Protein AF-A0A352PT74-F1 (afdb_monomer_lite)

Structure (mmCIF, N/CA/C/O backbone):
data_AF-A0A352PT74-F1
#
_entry.id   AF-A0A352PT74-F1
#
loop_
_atom_site.group_PDB
_atom_site.id
_atom_site.type_symbol
_atom_site.label_atom_id
_atom_site.label_alt_id
_atom_site.label_comp_id
_atom_site.label_asym_id
_atom_site.label_entity_id
_atom_site.label_seq_id
_atom_site.pdbx_PDB_ins_code
_atom_site.Cartn_x
_atom_site.Cartn_y
_atom_site.Cartn_z
_atom_site.occupancy
_atom_site.B_iso_or_equiv
_atom_site.auth_seq_id
_atom_site.auth_comp_id
_atom_site.auth_asym_id
_atom_site.auth_atom_id
_atom_site.pdbx_PDB_model_num
ATOM 1 N N . GLN A 1 1 ? 7.891 2.779 -24.714 1.00 90.06 1 GLN A N 1
ATOM 2 C CA . GLN A 1 1 ? 7.809 1.661 -23.754 1.00 90.06 1 GLN A CA 1
ATOM 3 C C . GLN A 1 1 ? 8.460 2.006 -22.413 1.00 90.06 1 GLN A C 1
ATOM 5 O O . GLN A 1 1 ? 7.724 2.209 -21.463 1.00 90.06 1 GLN A O 1
ATOM 10 N N . MET A 1 2 ? 9.783 2.222 -22.343 1.00 95.50 2 MET A N 1
ATOM 11 C CA . MET A 1 2 ? 10.520 2.460 -21.082 1.00 95.50 2 MET A CA 1
ATOM 12 C C . MET A 1 2 ? 9.891 3.489 -20.121 1.00 95.50 2 MET A C 1
ATOM 14 O O . MET A 1 2 ? 9.629 3.156 -18.974 1.00 95.50 2 MET A O 1
ATOM 18 N N . VAL A 1 3 ? 9.601 4.716 -20.575 1.00 97.00 3 VAL A N 1
ATOM 19 C CA . VAL A 1 3 ? 9.027 5.768 -19.704 1.00 97.00 3 VAL A CA 1
ATOM 20 C C . VAL A 1 3 ? 7.664 5.363 -19.138 1.00 97.00 3 VAL A C 1
ATOM 22 O O . VAL A 1 3 ? 7.379 5.627 -17.976 1.00 97.00 3 VAL A O 1
ATOM 25 N N . SER A 1 4 ? 6.840 4.680 -19.938 1.00 98.00 4 SER A N 1
ATOM 26 C CA . SER A 1 4 ? 5.531 4.200 -19.489 1.00 98.00 4 SER A CA 1
ATOM 27 C C . SER A 1 4 ? 5.657 3.128 -18.411 1.00 98.00 4 SER A C 1
ATOM 29 O O . SER A 1 4 ? 4.848 3.113 -17.488 1.00 98.00 4 SER A O 1
ATOM 31 N N . ASP A 1 5 ? 6.640 2.236 -18.529 1.00 98.25 5 ASP A N 1
ATOM 32 C CA . ASP A 1 5 ? 6.867 1.172 -17.551 1.00 98.25 5 ASP A CA 1
ATOM 33 C C . ASP A 1 5 ? 7.437 1.739 -16.250 1.00 98.25 5 ASP A C 1
ATOM 35 O O . ASP A 1 5 ? 6.958 1.395 -15.175 1.00 98.25 5 ASP A O 1
ATOM 39 N N . CYS A 1 6 ? 8.380 2.681 -16.341 1.00 97.75 6 CYS A N 1
ATOM 40 C CA . CYS A 1 6 ? 8.916 3.365 -15.167 1.00 97.75 6 CYS A CA 1
ATOM 41 C C . CYS A 1 6 ? 7.845 4.186 -14.436 1.00 97.75 6 CYS A C 1
ATOM 43 O O . CYS A 1 6 ? 7.791 4.153 -13.212 1.00 97.75 6 CYS A O 1
ATOM 45 N N . LEU A 1 7 ? 6.980 4.904 -15.163 1.00 97.88 7 LEU A N 1
ATOM 46 C CA . LEU A 1 7 ? 5.902 5.684 -14.547 1.00 97.88 7 LEU A CA 1
ATOM 47 C C . LEU A 1 7 ? 4.858 4.779 -13.882 1.00 97.88 7 LEU A C 1
ATOM 49 O O . LEU A 1 7 ? 4.377 5.095 -12.796 1.00 97.88 7 LEU A O 1
ATOM 53 N N . TYR A 1 8 ? 4.534 3.647 -14.513 1.00 98.19 8 TYR A N 1
ATOM 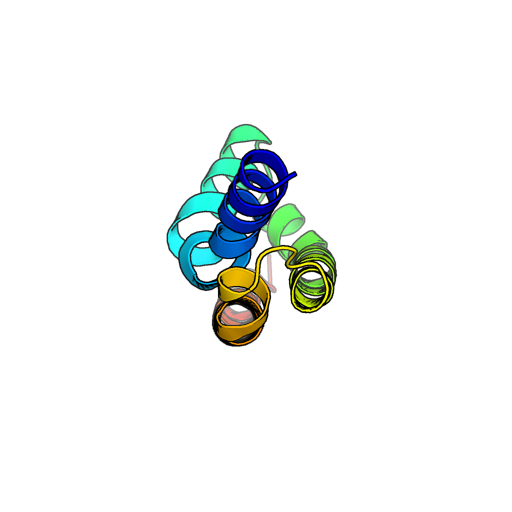54 C CA . TYR A 1 8 ? 3.655 2.644 -13.920 1.00 98.19 8 TYR A CA 1
ATOM 55 C C . TYR A 1 8 ? 4.251 2.084 -12.621 1.00 98.19 8 TYR A C 1
ATOM 57 O O . TYR A 1 8 ? 3.572 2.058 -11.599 1.00 98.19 8 TYR A O 1
ATOM 65 N N . ASP A 1 9 ? 5.526 1.692 -12.629 1.00 98.25 9 ASP A N 1
ATOM 66 C CA . ASP A 1 9 ? 6.188 1.136 -11.444 1.00 98.25 9 ASP A CA 1
ATOM 67 C C . ASP A 1 9 ? 6.334 2.174 -10.323 1.00 98.25 9 ASP A C 1
ATOM 69 O O . ASP A 1 9 ? 6.146 1.838 -9.156 1.00 98.25 9 ASP A O 1
ATOM 73 N N . ALA A 1 10 ? 6.589 3.444 -10.661 1.00 96.44 10 ALA A N 1
ATOM 74 C CA . ALA A 1 10 ? 6.637 4.548 -9.700 1.00 96.44 10 ALA A CA 1
ATOM 75 C C . ALA A 1 10 ? 5.313 4.726 -8.936 1.00 96.44 10 ALA A C 1
ATOM 77 O O . ALA A 1 10 ? 5.325 4.993 -7.735 1.00 96.44 10 ALA A O 1
ATOM 78 N N . ASP A 1 11 ? 4.166 4.535 -9.597 1.00 96.44 11 ASP A N 1
ATOM 79 C CA . ASP A 1 11 ? 2.867 4.459 -8.917 1.00 96.44 11 ASP A CA 1
ATOM 80 C C . ASP A 1 11 ? 2.789 3.244 -7.982 1.00 96.44 11 ASP A C 1
ATOM 82 O O . ASP A 1 11 ? 2.314 3.374 -6.855 1.00 96.44 11 ASP A O 1
ATOM 86 N N . LYS A 1 12 ? 3.286 2.079 -8.414 1.00 97.19 12 LYS A N 1
ATOM 87 C CA . LYS A 1 12 ? 3.208 0.826 -7.646 1.00 97.19 12 LYS A CA 1
ATOM 88 C C . LYS A 1 12 ? 4.087 0.802 -6.403 1.00 97.19 12 LYS A C 1
ATOM 90 O O . LYS A 1 12 ? 3.639 0.291 -5.380 1.00 97.19 12 LYS A O 1
ATOM 95 N N . PHE A 1 13 ? 5.266 1.416 -6.435 1.00 95.75 13 PHE A N 1
ATOM 96 C CA . PHE A 1 13 ? 6.142 1.492 -5.261 1.00 95.75 13 PHE A CA 1
ATOM 97 C C . PHE A 1 13 ? 5.489 2.191 -4.058 1.00 95.75 13 PHE A C 1
ATOM 99 O O . PHE A 1 13 ? 5.775 1.829 -2.918 1.00 95.75 13 PHE A O 1
ATOM 106 N N . ARG A 1 14 ? 4.551 3.122 -4.288 1.00 94.69 14 ARG A N 1
ATOM 107 C CA . ARG A 1 14 ? 3.826 3.816 -3.208 1.00 94.69 14 ARG A CA 1
ATOM 108 C C . ARG A 1 14 ? 2.899 2.914 -2.396 1.00 94.69 14 ARG A C 1
ATOM 110 O O . ARG A 1 14 ? 2.447 3.324 -1.335 1.00 94.69 14 ARG A O 1
ATOM 117 N N . TRP A 1 15 ? 2.619 1.701 -2.870 1.00 96.06 15 TRP A N 1
ATOM 118 C CA . TRP A 1 15 ? 1.752 0.743 -2.181 1.00 96.06 15 TRP A CA 1
ATOM 119 C C . TRP A 1 15 ? 2.493 -0.138 -1.159 1.00 96.06 15 TRP A C 1
ATOM 121 O O . TRP A 1 15 ? 1.885 -1.026 -0.570 1.00 96.06 15 TRP A O 1
ATOM 131 N N . GLY A 1 16 ? 3.788 0.120 -0.939 1.00 95.44 16 GLY A N 1
ATOM 132 C CA . GLY A 1 16 ? 4.572 -0.431 0.166 1.00 95.44 16 GLY A CA 1
ATOM 133 C C . GLY A 1 16 ? 4.426 0.392 1.453 1.00 95.44 16 GLY A C 1
ATOM 134 O O . GLY A 1 16 ? 3.323 0.743 1.868 1.00 95.44 16 GLY A O 1
ATOM 135 N N . LEU A 1 17 ? 5.555 0.741 2.080 1.00 93.31 17 LEU A N 1
ATOM 136 C CA . LEU A 1 17 ? 5.589 1.497 3.342 1.00 93.31 17 LEU A CA 1
ATOM 137 C C . LEU A 1 17 ? 4.883 2.865 3.259 1.00 93.31 17 LEU A C 1
ATOM 139 O O . LEU A 1 17 ? 4.153 3.240 4.176 1.00 93.31 17 LEU A O 1
ATOM 143 N N . ASP A 1 18 ? 5.037 3.571 2.133 1.00 93.62 18 ASP A N 1
ATOM 144 C CA . ASP A 1 18 ? 4.460 4.903 1.895 1.00 93.62 18 ASP A CA 1
ATOM 145 C C . ASP A 1 18 ? 2.927 4.897 1.936 1.00 93.62 18 ASP A C 1
ATOM 147 O O . ASP A 1 18 ? 2.285 5.923 2.199 1.00 93.62 18 ASP A O 1
ATOM 151 N N . ASN A 1 19 ? 2.313 3.736 1.703 1.00 96.50 19 ASN A N 1
ATOM 152 C CA . ASN A 1 19 ? 0.872 3.601 1.789 1.00 96.50 19 ASN A CA 1
ATOM 153 C C . ASN A 1 19 ? 0.375 3.860 3.211 1.00 96.50 19 ASN A C 1
ATOM 155 O O . ASN A 1 19 ? -0.594 4.590 3.398 1.00 96.50 19 ASN A O 1
ATOM 159 N N . PHE A 1 20 ? 1.065 3.294 4.201 1.00 96.06 20 PHE A N 1
ATOM 160 C CA . PHE A 1 20 ? 0.643 3.295 5.602 1.00 96.06 20 PHE A CA 1
ATOM 161 C C . PHE A 1 20 ? 1.229 4.451 6.412 1.00 96.06 20 PHE A C 1
ATOM 163 O O . PHE A 1 20 ? 0.801 4.681 7.539 1.00 96.06 20 PHE A O 1
ATOM 170 N N . THR A 1 21 ? 2.170 5.211 5.851 1.00 93.12 21 THR A N 1
ATOM 171 C CA . THR A 1 21 ? 2.649 6.466 6.449 1.00 93.12 21 THR A CA 1
ATOM 172 C C . THR A 1 21 ? 1.898 7.686 5.921 1.00 93.12 21 THR A C 1
ATOM 174 O O . THR A 1 21 ? 1.759 8.664 6.651 1.00 93.12 21 THR A O 1
ATOM 177 N N . GLN A 1 22 ? 1.418 7.653 4.672 1.00 93.25 22 GLN A N 1
ATOM 178 C CA . GLN A 1 22 ? 0.830 8.819 4.005 1.00 93.25 22 GLN A CA 1
ATOM 179 C C . GLN A 1 22 ? -0.445 8.473 3.229 1.00 93.25 22 GLN A C 1
ATOM 181 O O . GLN A 1 22 ? -1.516 8.998 3.527 1.00 93.25 22 GLN A O 1
ATOM 186 N N . THR A 1 23 ? -0.340 7.611 2.213 1.00 93.19 23 THR A N 1
ATOM 187 C CA . THR A 1 23 ? -1.350 7.528 1.139 1.00 93.19 23 THR A CA 1
ATOM 188 C C . THR A 1 23 ? -2.741 7.158 1.649 1.00 93.19 23 THR A C 1
ATOM 190 O O . THR A 1 23 ? -3.711 7.830 1.303 1.00 93.19 23 THR A O 1
ATOM 193 N N . VAL A 1 24 ? -2.860 6.118 2.478 1.00 94.69 24 VAL A N 1
ATOM 194 C CA . VAL A 1 24 ? -4.164 5.630 2.951 1.00 94.69 24 VAL A CA 1
ATOM 195 C C . VAL A 1 24 ? -4.892 6.671 3.804 1.00 94.69 24 VAL A C 1
ATOM 197 O O . VAL A 1 24 ? -6.110 6.792 3.711 1.00 94.69 24 VAL A O 1
ATOM 200 N N . TRP A 1 25 ? -4.150 7.472 4.570 1.00 95.06 25 TRP A N 1
ATOM 201 C CA . TRP A 1 25 ? -4.704 8.499 5.451 1.00 95.06 25 TRP A CA 1
ATOM 202 C C . TRP A 1 25 ? -5.202 9.704 4.659 1.00 95.06 25 TRP A C 1
ATOM 204 O O . TRP A 1 25 ? -6.338 10.124 4.855 1.00 95.06 25 TRP A O 1
ATOM 214 N N . HIS A 1 26 ? -4.419 10.176 3.682 1.00 96.00 26 HIS A N 1
ATOM 215 C CA . HIS A 1 26 ? -4.859 11.229 2.756 1.00 96.00 26 HIS A CA 1
ATOM 216 C C . HIS A 1 26 ? -6.084 10.794 1.941 1.00 96.00 26 HIS A C 1
ATOM 218 O O . HIS A 1 26 ? -7.005 11.576 1.699 1.00 96.00 26 HIS A O 1
ATOM 224 N N . LEU A 1 27 ? -6.138 9.524 1.523 1.00 93.94 27 LEU A N 1
ATOM 225 C CA . LEU A 1 27 ? -7.304 8.974 0.830 1.00 93.94 27 LEU A CA 1
ATOM 226 C C . LEU A 1 27 ? -8.532 8.885 1.741 1.00 93.94 27 LEU A C 1
ATOM 228 O O . LEU A 1 27 ? -9.630 9.188 1.280 1.00 93.94 27 LEU A O 1
ATOM 232 N N . ALA A 1 28 ? -8.362 8.486 3.001 1.00 96.00 28 ALA A N 1
ATOM 233 C CA . ALA A 1 28 ? -9.449 8.432 3.970 1.00 96.00 28 ALA A CA 1
ATOM 234 C C . ALA A 1 28 ? -9.992 9.833 4.287 1.00 96.00 28 ALA A C 1
ATOM 236 O O . ALA A 1 28 ? -11.205 10.027 4.262 1.00 96.00 28 ALA A O 1
ATOM 237 N N . GLU A 1 29 ? -9.106 10.811 4.496 1.00 97.00 29 GLU A N 1
ATOM 238 C CA . GLU A 1 29 ? -9.468 12.209 4.749 1.00 97.00 29 GLU A CA 1
ATOM 239 C C . GLU A 1 29 ? -10.194 12.827 3.548 1.00 97.00 29 GLU A C 1
ATOM 241 O O . GLU A 1 29 ? -11.288 13.366 3.693 1.00 97.00 29 GLU A O 1
ATOM 246 N N . SER A 1 30 ? -9.645 12.682 2.337 1.00 97.25 30 SER A N 1
ATOM 247 C CA . SER A 1 30 ? -10.265 13.228 1.119 1.00 97.25 30 SER A CA 1
ATOM 248 C C . SER A 1 30 ? -11.633 12.617 0.796 1.00 97.25 30 SER A C 1
ATOM 250 O O . SER A 1 30 ? -12.472 13.276 0.183 1.00 97.25 30 SER A O 1
ATOM 252 N N . GLN A 1 31 ? -11.874 11.371 1.213 1.00 96.56 31 GLN A N 1
ATOM 253 C CA . GLN A 1 31 ? -13.165 10.689 1.078 1.00 96.56 31 GLN A CA 1
ATOM 254 C C . GLN A 1 31 ? -14.072 10.871 2.300 1.00 96.56 31 GLN A C 1
ATOM 256 O O . GLN A 1 31 ? -15.190 10.358 2.294 1.00 96.56 31 GLN A O 1
ATOM 261 N N . ASN A 1 32 ? -13.606 11.591 3.326 1.00 96.88 32 ASN A N 1
ATOM 262 C CA . ASN A 1 32 ? -14.291 11.789 4.598 1.00 96.88 32 ASN A CA 1
ATOM 263 C C . ASN A 1 32 ? -14.771 10.466 5.227 1.00 96.88 32 ASN A C 1
ATOM 265 O O . ASN A 1 32 ? -15.911 10.362 5.682 1.00 96.88 32 ASN A O 1
ATOM 269 N N . LEU A 1 33 ? -13.917 9.436 5.196 1.00 96.50 33 LEU A N 1
ATOM 270 C CA . LEU A 1 33 ? -14.237 8.129 5.768 1.00 96.50 33 LEU A CA 1
ATOM 271 C C . LEU A 1 33 ? -14.275 8.211 7.291 1.00 96.50 33 LEU A C 1
ATOM 273 O O . LEU A 1 33 ? -13.348 8.718 7.923 1.00 96.50 33 LEU A O 1
ATOM 277 N N . SER A 1 34 ? -15.310 7.625 7.886 1.00 95.44 34 SER A N 1
ATOM 278 C CA . SER A 1 34 ? -15.294 7.337 9.317 1.00 95.44 34 SER A CA 1
ATOM 279 C C . SER A 1 34 ? -14.261 6.254 9.651 1.00 95.44 34 SER A C 1
ATOM 281 O O . SER A 1 34 ? -13.927 5.405 8.818 1.00 95.44 34 SER A O 1
ATOM 283 N N . THR A 1 35 ? -13.796 6.227 10.903 1.00 94.06 35 THR A N 1
ATOM 284 C CA . THR A 1 35 ? -12.898 5.173 11.408 1.00 94.06 35 THR A CA 1
ATOM 285 C C . THR A 1 35 ? -13.475 3.777 11.168 1.00 94.06 35 THR A C 1
ATOM 287 O O . THR A 1 35 ? -12.757 2.879 10.731 1.00 94.06 35 THR A O 1
ATOM 290 N N . ARG A 1 36 ? -14.788 3.607 11.373 1.00 94.88 36 ARG A N 1
ATOM 291 C CA . ARG A 1 36 ? -15.489 2.340 11.138 1.00 94.88 36 ARG A CA 1
ATOM 292 C C . ARG A 1 36 ? -15.443 1.922 9.670 1.00 94.88 36 ARG A C 1
ATOM 294 O O . ARG A 1 36 ? -15.040 0.805 9.370 1.00 94.88 36 ARG A O 1
ATOM 301 N N . GLU A 1 37 ? -15.780 2.827 8.751 1.00 96.12 37 GLU A N 1
ATOM 302 C CA . GLU A 1 37 ? -15.713 2.535 7.313 1.00 96.12 37 GLU A CA 1
ATOM 303 C C . GLU A 1 37 ? -14.292 2.217 6.851 1.00 96.12 37 GLU A C 1
ATOM 305 O O . GLU A 1 37 ? -14.108 1.357 5.987 1.00 96.12 37 GLU A O 1
ATOM 310 N N . LEU A 1 38 ? -13.287 2.898 7.408 1.00 95.56 38 LEU A N 1
ATOM 311 C CA . LEU A 1 38 ? -11.892 2.603 7.112 1.00 95.56 38 LEU A CA 1
ATOM 312 C C . LEU A 1 38 ? -11.533 1.178 7.545 1.00 95.56 38 LEU A C 1
ATOM 314 O O . LEU A 1 38 ? -10.984 0.432 6.736 1.00 95.56 38 LEU A O 1
ATOM 318 N N . ILE A 1 39 ? -11.869 0.792 8.780 1.00 96.12 39 ILE A N 1
ATOM 319 C CA . ILE A 1 39 ? -11.614 -0.550 9.325 1.00 96.12 39 ILE A CA 1
ATOM 320 C C . ILE A 1 39 ? -12.332 -1.620 8.498 1.00 96.12 39 ILE A C 1
ATOM 322 O O . ILE A 1 39 ? -11.705 -2.607 8.115 1.00 96.12 39 ILE A O 1
ATOM 326 N N . ASP A 1 40 ? -13.603 -1.407 8.154 1.00 96.00 40 ASP A N 1
ATOM 327 C CA . ASP A 1 40 ? -14.399 -2.357 7.369 1.00 96.00 40 ASP A CA 1
ATOM 328 C C . ASP A 1 40 ? -13.814 -2.578 5.962 1.00 96.00 40 ASP A C 1
ATOM 330 O O . ASP A 1 40 ? -13.808 -3.694 5.438 1.00 96.00 40 ASP A O 1
ATOM 334 N N . ARG A 1 41 ? -13.282 -1.519 5.337 1.00 95.81 41 ARG A N 1
ATOM 335 C CA . ARG A 1 41 ? -12.687 -1.577 3.989 1.00 95.81 41 ARG A CA 1
ATOM 336 C C . ARG A 1 41 ? -11.226 -2.031 3.990 1.00 95.81 41 ARG A C 1
ATOM 338 O O . ARG A 1 41 ? -10.727 -2.453 2.942 1.00 95.81 41 ARG A O 1
ATOM 345 N N . PHE A 1 42 ? -10.536 -1.962 5.128 1.00 96.69 42 PHE A N 1
ATOM 346 C CA . PHE A 1 42 ? -9.094 -2.201 5.225 1.00 96.69 42 PHE A CA 1
ATOM 347 C C . PHE A 1 42 ? -8.672 -3.578 4.675 1.00 96.69 42 PHE A C 1
ATOM 349 O O . PHE A 1 42 ? -7.787 -3.612 3.815 1.00 96.69 42 PHE A O 1
ATOM 356 N N . PRO A 1 43 ? -9.313 -4.714 5.041 1.00 96.62 43 PRO A N 1
ATOM 357 C CA . PRO A 1 43 ? -8.915 -6.033 4.533 1.00 96.62 43 PRO A CA 1
ATOM 358 C C . PRO A 1 43 ? -9.045 -6.165 3.010 1.00 96.62 43 PRO A C 1
ATOM 360 O O . PRO A 1 43 ? -8.217 -6.798 2.344 1.00 96.62 43 PRO A O 1
ATOM 363 N N . TRP A 1 44 ? -10.070 -5.532 2.432 1.00 96.69 44 TRP A N 1
ATOM 364 C CA . TRP A 1 44 ? -10.247 -5.491 0.984 1.00 96.69 44 TRP A CA 1
ATOM 365 C C . TRP A 1 44 ? -9.127 -4.687 0.310 1.00 96.69 44 TRP A C 1
ATOM 367 O O . TRP A 1 44 ? -8.543 -5.155 -0.670 1.00 96.69 44 TRP A O 1
ATOM 377 N N . GLY A 1 45 ? -8.760 -3.532 0.878 1.00 95.44 45 GLY A N 1
ATOM 378 C CA . GLY A 1 45 ? -7.625 -2.730 0.413 1.00 95.44 45 GLY A CA 1
ATOM 379 C C . GLY A 1 45 ? -6.307 -3.511 0.440 1.00 95.44 45 GLY A C 1
ATOM 380 O O . GLY A 1 45 ? -5.581 -3.531 -0.554 1.00 95.44 45 GLY A O 1
ATOM 381 N N . MET A 1 46 ? -6.051 -4.251 1.522 1.00 97.06 46 MET A N 1
ATOM 382 C CA . MET A 1 46 ? -4.875 -5.123 1.658 1.00 97.06 46 MET A CA 1
ATOM 383 C C . MET A 1 46 ? -4.816 -6.206 0.574 1.00 97.06 46 MET A C 1
ATOM 385 O O . MET A 1 46 ? -3.754 -6.473 0.010 1.00 97.06 46 MET A O 1
ATOM 389 N N . THR A 1 47 ? -5.964 -6.788 0.216 1.00 96.75 47 THR A N 1
ATOM 390 C CA . THR A 1 47 ? -6.053 -7.759 -0.888 1.00 96.75 47 THR A CA 1
ATOM 391 C C . THR A 1 47 ? -5.696 -7.117 -2.233 1.00 96.75 47 THR A C 1
ATOM 393 O O . THR A 1 47 ? -5.085 -7.757 -3.091 1.00 96.75 47 THR A O 1
ATOM 396 N N . GLY A 1 48 ? -6.058 -5.846 -2.427 1.00 95.62 48 GLY A N 1
ATOM 397 C CA . GLY A 1 48 ? -5.666 -5.058 -3.595 1.00 95.62 48 GLY A CA 1
ATOM 398 C C . GLY A 1 48 ? -4.154 -4.839 -3.673 1.00 95.62 48 GLY A C 1
ATOM 399 O O . GLY A 1 48 ? -3.564 -5.071 -4.728 1.00 95.62 48 GLY A O 1
ATOM 400 N N . ILE A 1 49 ? -3.526 -4.471 -2.553 1.00 96.62 49 ILE A N 1
ATOM 401 C CA . ILE A 1 49 ? -2.073 -4.259 -2.460 1.00 96.62 49 ILE A CA 1
ATOM 402 C C . ILE A 1 49 ? -1.310 -5.545 -2.788 1.00 96.62 49 ILE A C 1
ATOM 404 O O . ILE A 1 49 ? -0.390 -5.516 -3.601 1.00 96.62 49 ILE A O 1
ATOM 408 N N . ALA A 1 50 ? -1.744 -6.693 -2.259 1.00 97.19 50 ALA A N 1
ATOM 409 C CA . ALA A 1 50 ? -1.083 -7.975 -2.509 1.00 97.19 50 ALA A CA 1
ATOM 410 C C . ALA A 1 50 ? -1.002 -8.328 -4.008 1.00 97.19 50 ALA A C 1
ATOM 412 O O . ALA A 1 50 ? -0.029 -8.923 -4.464 1.00 97.19 50 ALA A O 1
ATOM 413 N N . ARG A 1 51 ? -1.995 -7.917 -4.810 1.00 97.62 51 ARG A N 1
ATOM 414 C CA . ARG A 1 51 ? -2.002 -8.154 -6.264 1.00 97.62 51 ARG A CA 1
ATOM 415 C C . ARG A 1 51 ? -0.970 -7.316 -7.016 1.00 97.62 51 ARG A C 1
ATOM 417 O O . ARG A 1 51 ? -0.575 -7.709 -8.108 1.00 97.62 51 ARG A O 1
ATOM 424 N N . ILE A 1 52 ? -0.536 -6.178 -6.466 1.00 97.75 52 ILE A N 1
ATOM 425 C CA . ILE A 1 52 ? 0.417 -5.267 -7.122 1.00 97.75 52 ILE A CA 1
ATOM 426 C C . ILE A 1 52 ? 1.783 -5.926 -7.303 1.00 97.75 52 ILE A C 1
ATOM 428 O O . ILE A 1 52 ? 2.446 -5.651 -8.308 1.00 97.75 52 ILE A O 1
ATOM 432 N N . ARG A 1 53 ? 2.150 -6.823 -6.380 1.00 97.06 53 ARG A N 1
ATOM 433 C CA . ARG A 1 53 ? 3.394 -7.603 -6.363 1.00 97.06 53 ARG A CA 1
ATOM 434 C C . ARG A 1 53 ? 3.780 -8.154 -7.739 1.00 97.06 53 ARG A C 1
ATOM 436 O O . ARG A 1 53 ? 4.932 -8.055 -8.139 1.00 97.06 53 ARG A O 1
ATOM 443 N N . GLU A 1 54 ? 2.798 -8.641 -8.495 1.00 97.81 54 GLU A N 1
ATOM 444 C CA . GLU A 1 54 ? 3.003 -9.31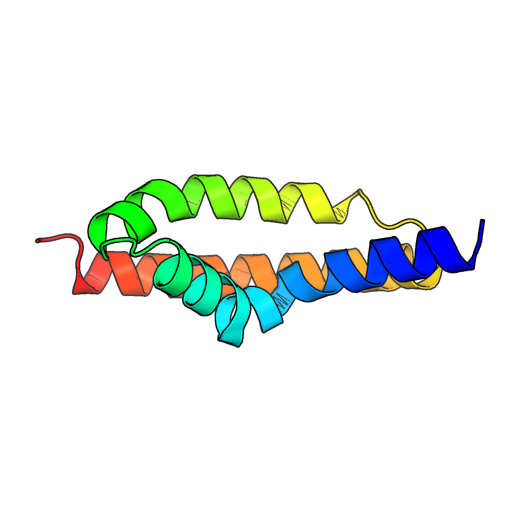1 -9.786 1.00 97.81 54 GLU A CA 1
ATOM 445 C C . GLU A 1 54 ? 2.863 -8.381 -11.006 1.00 97.81 54 GLU A C 1
ATOM 447 O O . GLU A 1 54 ? 2.795 -8.844 -12.143 1.00 97.81 54 GLU A O 1
ATOM 452 N N . THR A 1 55 ? 2.774 -7.061 -10.804 1.00 98.31 55 THR A N 1
ATOM 453 C CA . THR A 1 55 ? 2.411 -6.120 -11.884 1.00 98.31 55 THR A CA 1
ATOM 454 C C . THR A 1 55 ? 3.545 -5.229 -12.382 1.00 98.31 55 THR A C 1
ATOM 456 O O . THR A 1 55 ? 3.342 -4.494 -13.351 1.00 98.31 55 THR A O 1
ATOM 459 N N . PHE A 1 56 ? 4.726 -5.284 -11.760 1.00 98.56 56 PHE A N 1
ATOM 460 C CA . PHE A 1 56 ? 5.858 -4.432 -12.127 1.00 98.56 56 PHE A CA 1
ATOM 461 C C . PHE A 1 56 ? 6.384 -4.715 -13.546 1.00 98.56 56 PHE A C 1
ATOM 463 O O . PHE A 1 56 ? 6.514 -5.862 -13.987 1.00 98.56 56 PHE A O 1
ATOM 470 N N . ARG A 1 57 ? 6.715 -3.649 -14.280 1.00 98.44 57 ARG A N 1
ATOM 471 C CA . ARG A 1 57 ? 6.968 -3.680 -15.730 1.00 98.44 57 ARG A CA 1
ATOM 472 C C . ARG A 1 57 ? 8.416 -3.424 -16.120 1.00 98.44 57 ARG A C 1
ATOM 474 O O . ARG A 1 57 ? 8.874 -3.962 -17.131 1.00 98.44 57 ARG A O 1
ATOM 481 N N . SER A 1 58 ? 9.161 -2.641 -15.353 1.00 98.31 58 SER A N 1
ATOM 482 C CA . SER A 1 58 ? 10.591 -2.430 -15.578 1.00 98.31 58 SER A CA 1
ATOM 483 C C . SER A 1 58 ? 11.420 -3.565 -14.968 1.00 98.31 58 SER A C 1
ATOM 485 O O . SER A 1 58 ? 10.949 -4.325 -14.120 1.00 98.31 58 SER A O 1
ATOM 487 N N . ALA A 1 59 ? 12.676 -3.704 -15.404 1.00 97.69 59 ALA A N 1
ATOM 488 C CA . ALA A 1 59 ? 13.595 -4.676 -14.806 1.00 97.69 59 ALA A CA 1
ATOM 489 C C . ALA A 1 59 ? 13.820 -4.391 -13.308 1.00 97.69 59 ALA A C 1
ATOM 491 O O . ALA A 1 59 ? 13.765 -5.309 -12.498 1.00 97.69 59 ALA A O 1
ATOM 492 N N . VAL A 1 60 ? 13.981 -3.112 -12.951 1.00 97.44 60 VAL A N 1
ATOM 493 C CA . VAL A 1 60 ? 14.134 -2.646 -11.563 1.00 97.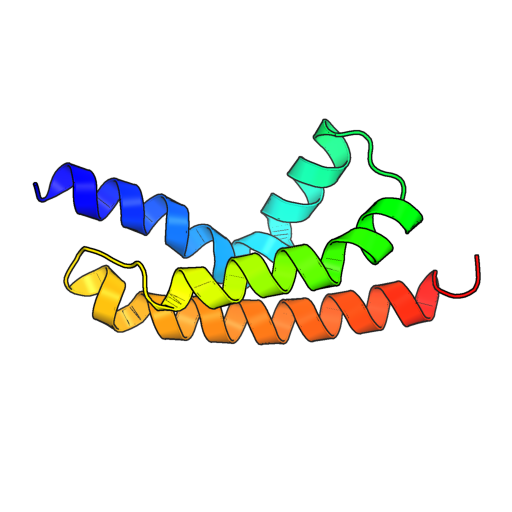44 60 VAL A CA 1
ATOM 494 C C . VAL A 1 60 ? 12.857 -2.902 -10.761 1.00 97.44 60 VAL A C 1
ATOM 496 O O . VAL A 1 60 ? 12.918 -3.448 -9.666 1.00 97.44 60 VAL A O 1
ATOM 499 N N . GLY A 1 61 ? 11.691 -2.579 -11.324 1.00 98.19 61 GLY A N 1
ATOM 500 C CA . GLY A 1 61 ? 10.398 -2.842 -10.696 1.00 98.19 61 GLY A CA 1
ATOM 501 C C . GLY A 1 61 ? 10.196 -4.315 -10.372 1.00 98.19 61 GLY A C 1
ATOM 502 O O . GLY A 1 61 ? 9.847 -4.644 -9.247 1.00 98.19 61 GLY A O 1
ATOM 503 N N . ARG A 1 62 ? 10.477 -5.223 -11.314 1.00 98.38 62 ARG A N 1
ATOM 504 C CA . ARG A 1 62 ? 10.370 -6.669 -11.054 1.00 98.38 62 ARG A CA 1
ATOM 505 C C . ARG A 1 62 ? 11.366 -7.174 -10.015 1.00 98.38 62 ARG A C 1
ATOM 507 O O . ARG A 1 62 ? 11.057 -8.133 -9.320 1.00 98.38 62 ARG A O 1
ATOM 514 N N . GLN A 1 63 ? 12.547 -6.564 -9.934 1.00 98.38 63 GLN A N 1
ATOM 515 C CA . GLN A 1 63 ? 13.585 -6.979 -8.996 1.00 98.38 63 GLN A CA 1
ATOM 516 C C . GLN A 1 63 ? 13.285 -6.545 -7.556 1.00 98.38 63 GLN A C 1
ATOM 518 O O . GLN A 1 63 ? 13.512 -7.328 -6.645 1.00 98.38 63 GLN A O 1
ATOM 523 N N . TYR A 1 64 ? 12.804 -5.315 -7.351 1.00 97.94 64 TYR A N 1
ATOM 524 C CA . TYR A 1 64 ? 12.679 -4.722 -6.009 1.00 97.94 64 TYR A 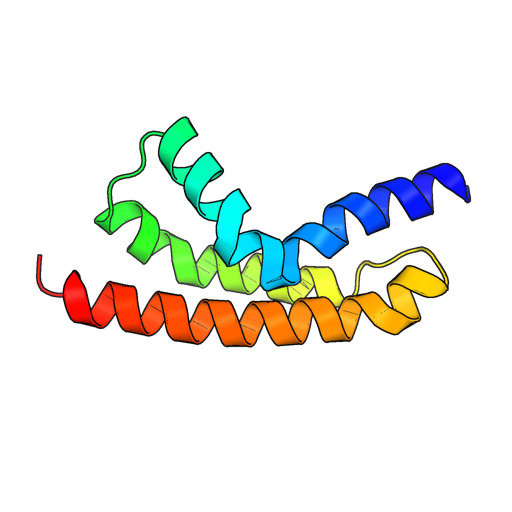CA 1
ATOM 525 C C . TYR A 1 64 ? 11.235 -4.492 -5.561 1.00 97.94 64 TYR A C 1
ATOM 527 O O . TYR A 1 64 ? 10.952 -4.410 -4.370 1.00 97.94 64 TYR A O 1
ATOM 535 N N . GLY A 1 65 ? 10.314 -4.355 -6.510 1.00 98.12 65 GLY A N 1
ATOM 536 C CA . GLY A 1 65 ? 8.909 -4.079 -6.249 1.00 98.12 65 GLY A CA 1
ATOM 537 C C . GLY A 1 65 ? 8.219 -5.123 -5.374 1.00 98.12 65 GLY A C 1
ATOM 538 O O . GLY A 1 65 ? 7.553 -4.716 -4.424 1.00 98.12 65 GLY A O 1
ATOM 539 N N . PRO A 1 66 ? 8.383 -6.437 -5.629 1.00 98.44 66 PRO A N 1
ATOM 540 C CA . PRO A 1 66 ? 7.757 -7.467 -4.807 1.00 98.44 66 PRO A CA 1
ATOM 541 C C . PRO A 1 66 ? 8.092 -7.344 -3.317 1.00 98.44 66 PRO A C 1
ATOM 543 O O . PRO A 1 66 ? 7.175 -7.294 -2.504 1.00 98.44 66 PRO A O 1
ATOM 546 N N . ASP A 1 67 ? 9.370 -7.172 -2.971 1.00 98.19 67 ASP A N 1
ATOM 547 C CA . ASP A 1 67 ? 9.814 -7.055 -1.576 1.00 98.19 67 ASP A CA 1
ATOM 548 C C . ASP A 1 67 ? 9.254 -5.792 -0.899 1.00 98.19 67 ASP A C 1
ATOM 550 O O . ASP A 1 67 ? 8.870 -5.820 0.269 1.00 98.19 67 ASP A O 1
ATOM 554 N N . ILE A 1 68 ? 9.150 -4.681 -1.637 1.00 97.50 68 ILE A N 1
ATOM 555 C CA . ILE A 1 68 ? 8.537 -3.437 -1.140 1.00 97.50 68 ILE A CA 1
ATOM 556 C C . ILE A 1 68 ? 7.052 -3.646 -0.815 1.00 97.50 68 ILE A C 1
ATOM 558 O O . ILE A 1 68 ? 6.563 -3.131 0.195 1.00 97.50 68 ILE A O 1
ATOM 562 N N . ILE A 1 69 ? 6.336 -4.395 -1.657 1.00 98.31 69 ILE A N 1
ATOM 563 C CA . ILE A 1 69 ? 4.930 -4.736 -1.418 1.00 98.31 69 ILE A CA 1
ATOM 564 C C . ILE A 1 69 ? 4.806 -5.683 -0.226 1.00 98.31 69 ILE A C 1
ATOM 566 O O . ILE A 1 69 ? 3.962 -5.444 0.634 1.00 98.31 69 ILE A O 1
ATOM 570 N N . ASP A 1 70 ? 5.663 -6.699 -0.130 1.00 97.88 70 ASP A N 1
ATOM 571 C CA . ASP A 1 70 ? 5.648 -7.666 0.969 1.00 97.88 70 ASP A CA 1
ATOM 572 C C . ASP A 1 70 ? 5.875 -6.956 2.325 1.00 97.88 70 ASP A C 1
ATOM 574 O O . ASP A 1 70 ? 5.110 -7.163 3.268 1.00 97.88 70 ASP A O 1
ATOM 578 N N . VAL A 1 71 ? 6.822 -6.009 2.403 1.00 97.31 71 VAL A N 1
ATOM 579 C CA . VAL A 1 71 ? 7.020 -5.152 3.592 1.00 97.31 71 VAL A CA 1
ATOM 580 C C . VAL A 1 71 ? 5.785 -4.299 3.895 1.00 97.31 71 VAL A C 1
ATOM 582 O O . VAL A 1 71 ? 5.369 -4.199 5.050 1.00 97.31 71 VAL A O 1
ATOM 585 N N . GLY A 1 72 ? 5.176 -3.690 2.873 1.00 97.06 72 GLY A N 1
ATOM 586 C CA . GLY A 1 72 ? 3.935 -2.933 3.037 1.00 97.06 72 GLY A CA 1
ATOM 587 C C . GLY A 1 72 ? 2.804 -3.789 3.608 1.00 97.06 72 GLY A C 1
ATOM 588 O O . GLY A 1 72 ? 2.092 -3.347 4.505 1.00 97.06 72 GLY A O 1
ATOM 589 N N . ILE A 1 73 ? 2.663 -5.031 3.141 1.00 97.75 73 ILE A N 1
ATOM 590 C CA . ILE A 1 73 ? 1.643 -5.958 3.633 1.00 97.75 73 ILE A CA 1
ATOM 591 C C . ILE A 1 73 ? 1.833 -6.264 5.121 1.00 97.75 73 ILE A C 1
ATOM 593 O O . ILE A 1 73 ? 0.849 -6.237 5.861 1.00 97.75 73 ILE A O 1
ATOM 597 N N . GLU A 1 74 ? 3.062 -6.504 5.581 1.00 98.06 74 GLU A N 1
ATOM 598 C CA . GLU A 1 74 ? 3.317 -6.728 7.011 1.00 98.06 74 GLU A CA 1
ATOM 599 C C . GLU A 1 74 ? 2.984 -5.489 7.851 1.00 98.06 74 GLU A C 1
ATOM 601 O O . GLU A 1 74 ? 2.264 -5.598 8.841 1.00 98.06 74 GLU A O 1
ATOM 606 N N . ILE A 1 75 ? 3.392 -4.294 7.410 1.00 97.75 75 ILE A N 1
ATOM 607 C CA . ILE A 1 75 ? 3.033 -3.038 8.090 1.00 97.75 75 ILE A CA 1
ATOM 608 C C . ILE A 1 75 ? 1.509 -2.874 8.158 1.00 97.75 75 ILE A C 1
ATOM 610 O O . ILE A 1 75 ? 0.960 -2.542 9.207 1.00 97.75 75 ILE A O 1
ATOM 614 N N . GLY A 1 76 ? 0.806 -3.122 7.053 1.00 97.50 76 GLY A N 1
ATOM 615 C CA . GLY A 1 76 ? -0.645 -2.988 7.006 1.00 97.50 76 GLY A CA 1
ATOM 616 C C . GLY A 1 76 ? -1.372 -3.965 7.933 1.00 97.50 76 GLY A C 1
ATOM 617 O O . GLY A 1 76 ? -2.393 -3.593 8.507 1.00 97.50 76 GLY A O 1
ATOM 618 N N . LYS A 1 77 ? -0.849 -5.183 8.138 1.00 97.88 77 LYS A N 1
ATOM 619 C CA . LYS A 1 77 ? -1.404 -6.131 9.121 1.00 97.88 77 LYS A CA 1
ATOM 620 C C . LYS A 1 77 ? -1.303 -5.584 10.543 1.00 97.88 77 LYS A C 1
ATOM 622 O O . LYS A 1 77 ? -2.303 -5.609 11.255 1.00 97.88 77 LYS A O 1
ATOM 627 N N . GLU A 1 78 ? -0.140 -5.062 10.924 1.00 98.06 78 GLU A N 1
ATOM 628 C CA . GLU A 1 78 ? 0.085 -4.466 12.248 1.00 98.06 78 GLU A CA 1
ATOM 629 C C . GLU A 1 78 ? -0.828 -3.252 12.474 1.00 98.06 78 GLU A C 1
ATOM 631 O O . GLU A 1 78 ? -1.512 -3.152 13.493 1.00 98.06 78 GLU A O 1
ATOM 636 N N . VAL A 1 79 ? -0.923 -2.361 11.479 1.00 97.31 79 VAL A N 1
ATOM 637 C CA . VAL A 1 79 ? -1.827 -1.200 11.525 1.00 97.31 79 VAL A CA 1
ATOM 638 C C . VAL A 1 79 ? -3.281 -1.644 11.675 1.00 97.31 79 VAL A C 1
ATOM 640 O O . VAL A 1 79 ? -4.005 -1.098 12.504 1.00 97.31 79 VAL A O 1
ATOM 643 N N . TYR A 1 80 ? -3.724 -2.644 10.910 1.00 97.25 80 TYR A N 1
ATOM 644 C CA . TYR A 1 80 ? -5.096 -3.138 10.998 1.00 97.25 80 TYR A CA 1
ATOM 645 C C . TYR A 1 80 ? -5.415 -3.733 12.372 1.00 97.25 80 TYR A C 1
ATOM 647 O O . TYR A 1 80 ? -6.453 -3.413 12.952 1.00 97.25 80 TYR A O 1
ATOM 655 N N . GLN A 1 81 ? -4.518 -4.560 12.914 1.00 97.50 81 GLN A N 1
ATOM 656 C CA . GLN A 1 81 ? -4.670 -5.126 14.255 1.00 97.50 81 GLN A CA 1
ATOM 657 C C . GLN A 1 81 ? -4.778 -4.026 15.312 1.00 97.50 81 GLN A C 1
ATOM 659 O O . GLN A 1 81 ? -5.670 -4.080 16.158 1.00 97.50 81 GLN A O 1
ATOM 664 N N . TYR A 1 82 ? -3.933 -2.998 15.219 1.00 96.81 82 TYR A N 1
ATOM 665 C CA . TYR A 1 82 ? -3.974 -1.844 16.111 1.00 96.81 82 TYR A CA 1
ATOM 666 C C . TYR A 1 82 ? -5.306 -1.083 16.023 1.00 96.81 82 TYR A C 1
ATOM 668 O O . TYR A 1 82 ? -5.916 -0.780 17.050 1.00 96.81 82 TYR A O 1
ATOM 676 N N . LEU A 1 83 ? -5.803 -0.823 14.808 1.00 95.50 83 LEU A N 1
ATOM 677 C CA . LEU A 1 83 ? -7.089 -0.151 14.601 1.00 95.50 83 LEU A CA 1
ATOM 678 C C . LEU A 1 83 ? -8.254 -0.950 15.200 1.00 95.50 83 LEU A C 1
ATOM 680 O O . LEU A 1 83 ? -9.088 -0.380 15.899 1.00 95.50 83 LEU A O 1
ATOM 684 N N . VAL A 1 84 ? -8.297 -2.266 14.974 1.00 96.31 84 VAL A N 1
ATOM 685 C CA . VAL A 1 84 ? -9.335 -3.143 15.540 1.00 96.31 84 VAL A CA 1
ATOM 686 C C . VAL A 1 84 ? -9.235 -3.209 17.063 1.00 96.31 84 VAL A C 1
ATOM 688 O O . VAL A 1 84 ? -10.257 -3.187 17.742 1.00 96.31 84 VAL A O 1
ATOM 691 N N . GLN A 1 85 ? -8.027 -3.252 17.625 1.00 96.06 85 GLN A N 1
ATOM 692 C CA . GLN A 1 85 ? -7.840 -3.285 19.074 1.00 96.06 85 GLN A CA 1
ATOM 693 C C . GLN A 1 85 ? -8.387 -2.026 19.760 1.00 96.06 85 GLN A C 1
ATOM 695 O O . GLN A 1 85 ? -8.956 -2.124 20.8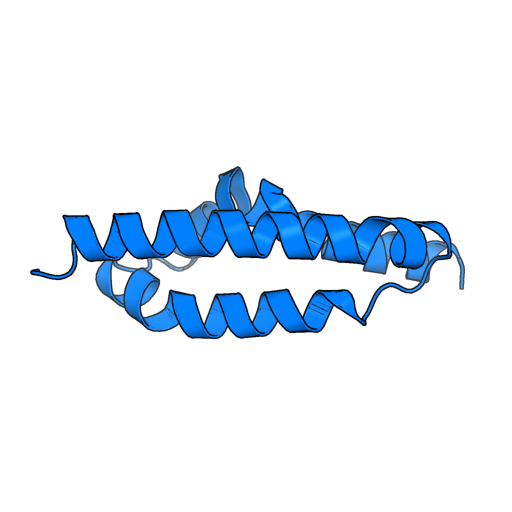47 1.00 96.06 85 GLN A O 1
ATOM 700 N N . ILE A 1 86 ? -8.201 -0.853 19.151 1.00 95.06 86 ILE A N 1
ATOM 701 C CA . ILE A 1 86 ? -8.606 0.426 19.749 1.00 95.06 86 ILE A CA 1
ATOM 702 C C . ILE A 1 86 ? -10.071 0.751 19.467 1.00 95.06 86 ILE A C 1
ATOM 704 O O . ILE A 1 86 ? -10.776 1.184 20.374 1.00 95.06 86 ILE A O 1
ATOM 708 N N . TYR A 1 87 ? -10.531 0.524 18.237 1.00 93.25 87 TYR A N 1
ATOM 709 C CA . TYR A 1 87 ? -11.829 1.006 17.754 1.00 93.25 87 TYR A CA 1
ATOM 710 C C . TYR A 1 87 ? -12.832 -0.114 17.448 1.00 93.25 87 TYR A C 1
ATOM 712 O O . TYR A 1 87 ? -13.974 0.160 17.102 1.00 93.25 87 TYR A O 1
ATOM 720 N N . GLY A 1 88 ? -12.451 -1.389 17.577 1.00 77.19 88 GLY A N 1
ATOM 721 C CA . GLY A 1 88 ? -13.318 -2.528 17.243 1.00 77.19 88 GLY A CA 1
ATOM 722 C C . GLY A 1 88 ? -14.513 -2.737 18.181 1.00 77.19 88 GLY A C 1
ATOM 723 O O . GLY A 1 88 ? -15.371 -3.564 17.883 1.00 77.19 88 GLY A O 1
ATOM 724 N N . ASN A 1 89 ? -14.573 -1.999 19.294 1.00 74.75 89 ASN A N 1
ATOM 725 C CA . ASN A 1 89 ? -15.664 -2.049 20.272 1.00 74.75 89 ASN A CA 1
ATOM 726 C C . ASN A 1 89 ? -16.611 -0.832 20.197 1.00 74.75 89 ASN A C 1
ATOM 728 O O . ASN A 1 89 ? -17.500 -0.724 21.044 1.00 74.75 89 ASN A O 1
ATOM 732 N N . GLU A 1 90 ? -16.409 0.080 19.238 1.00 59.06 90 GLU A N 1
ATOM 733 C CA . GLU A 1 90 ? -17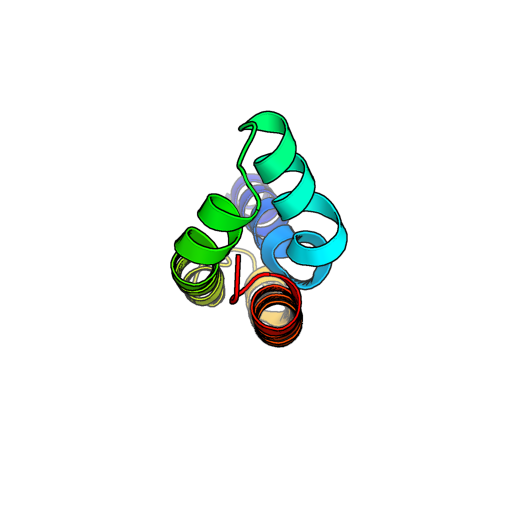.305 1.218 18.951 1.00 59.06 90 GLU A CA 1
ATOM 734 C C . GLU A 1 90 ? -18.431 0.837 17.970 1.00 59.06 90 GLU A C 1
ATOM 736 O O . GLU A 1 90 ? -19.550 1.376 18.113 1.00 59.06 90 GLU A O 1
#

Sequence (90 aa):
QMVSDCLYDADKFRWGLDNFTQTVWHLAESQNLSTRELIDRFPWGMTGIARIRETFRSAVGRQYGPDIIDVGIEIGKEVYQYLVQIYGNE

pLDDT: mean 95.69, std 5.17, range [59.06, 98.56]

Radius of gyration: 14.41 Å; chains: 1; bounding box: 31×22×44 Å

Foldseek 3Di:
DVVVLVVVLVVLLCLFPVCVVPVLVVVCVVVVPDLVRSLVCLVVVLVVLQVSLPVRDDPVSVVCSNVRSVNRSVVSVVVSVVSCVVPVVD

Secondary structure (DSSP, 8-state):
-HHHHHHHHHHHHTTSHHIIIIIHHHHHHHTT--HHHHHHHHHHHHHHHHHHTT---SHHHHHHHHHHHHHHHHHHHHHHHHHHHHHTT-